Protein AF-A0A8T1CZY5-F1 (afdb_monomer_lite)

Organism: NCBI:txid29920

Structure (mmCIF, N/CA/C/O backbone):
data_AF-A0A8T1CZY5-F1
#
_entry.id   AF-A0A8T1CZY5-F1
#
loop_
_atom_site.group_PDB
_atom_site.id
_atom_site.type_symbol
_atom_site.label_atom_id
_atom_site.label_alt_id
_atom_site.label_comp_id
_atom_site.label_asym_id
_atom_site.label_entity_id
_atom_site.label_seq_id
_atom_site.pdbx_PDB_ins_code
_atom_site.Cartn_x
_atom_site.Cartn_y
_atom_site.Cartn_z
_atom_site.occupancy
_atom_site.B_iso_or_equiv
_atom_site.auth_seq_id
_atom_site.auth_comp_id
_atom_site.auth_asym_id
_atom_site.auth_atom_id
_atom_site.pdbx_PDB_model_num
ATOM 1 N N . MET A 1 1 ? 21.541 8.689 -16.439 1.00 77.00 1 MET A N 1
ATOM 2 C CA . MET A 1 1 ? 22.187 8.008 -15.287 1.00 77.00 1 MET A CA 1
ATOM 3 C C . MET A 1 1 ? 23.706 8.100 -15.335 1.00 77.00 1 MET A C 1
ATOM 5 O O . MET A 1 1 ? 24.264 8.625 -14.385 1.00 77.00 1 MET A O 1
ATOM 9 N N . ARG A 1 2 ? 24.378 7.666 -16.413 1.00 86.62 2 ARG A N 1
ATOM 10 C CA . ARG A 1 2 ? 25.854 7.666 -16.476 1.00 86.62 2 ARG A CA 1
ATOM 11 C C . ARG A 1 2 ? 26.479 9.068 -16.490 1.00 86.62 2 ARG A C 1
ATOM 13 O O . ARG A 1 2 ? 27.415 9.302 -15.740 1.00 86.62 2 ARG A O 1
ATOM 20 N N . GLU A 1 3 ? 25.909 10.009 -17.243 1.00 94.12 3 GLU A N 1
ATOM 21 C CA . GLU A 1 3 ? 26.371 11.414 -17.283 1.00 94.12 3 GLU A CA 1
ATOM 22 C C . GLU A 1 3 ? 26.305 12.096 -15.908 1.00 94.12 3 GLU A C 1
ATOM 24 O O . GLU A 1 3 ? 27.226 12.799 -15.510 1.00 94.12 3 GLU A O 1
ATOM 29 N N . ASN A 1 4 ? 25.263 11.787 -15.132 1.00 94.62 4 ASN A N 1
ATOM 30 C CA . ASN A 1 4 ? 25.062 12.315 -13.780 1.00 94.62 4 ASN A CA 1
ATOM 31 C C . ASN A 1 4 ? 25.687 11.435 -12.683 1.00 94.62 4 ASN A C 1
ATOM 33 O O . ASN A 1 4 ? 25.385 11.633 -11.510 1.00 94.62 4 ASN A O 1
ATOM 37 N N . LYS A 1 5 ? 26.507 10.432 -13.042 1.00 91.81 5 LYS A N 1
ATOM 38 C CA . LYS A 1 5 ? 27.141 9.485 -12.101 1.00 91.81 5 LYS A CA 1
ATOM 39 C C . LYS A 1 5 ? 26.148 8.812 -11.132 1.00 91.81 5 LYS A C 1
ATOM 41 O O . LYS A 1 5 ? 26.476 8.533 -9.983 1.00 91.81 5 LYS A O 1
ATOM 46 N N . LEU A 1 6 ? 24.927 8.545 -11.600 1.00 93.56 6 LEU A N 1
ATOM 47 C CA . LEU A 1 6 ? 23.911 7.787 -10.868 1.00 93.56 6 LEU A CA 1
ATOM 48 C C . LEU A 1 6 ? 24.077 6.294 -11.161 1.00 93.56 6 LEU A C 1
ATOM 50 O O . LEU A 1 6 ? 24.086 5.888 -12.327 1.00 93.56 6 LEU A O 1
ATOM 54 N N . TYR A 1 7 ? 24.145 5.488 -10.103 1.00 90.56 7 TYR A N 1
ATOM 55 C CA . TYR A 1 7 ? 24.291 4.035 -10.174 1.00 90.56 7 TYR A CA 1
ATOM 56 C C . TYR A 1 7 ? 23.058 3.349 -9.590 1.00 90.56 7 TYR A C 1
ATOM 58 O O . TYR A 1 7 ? 22.569 3.715 -8.521 1.00 90.56 7 TYR A O 1
ATOM 66 N N . ALA A 1 8 ? 22.551 2.346 -10.301 1.00 88.31 8 ALA A N 1
ATOM 67 C CA . ALA A 1 8 ? 21.440 1.531 -9.839 1.00 88.31 8 ALA A CA 1
ATOM 68 C C . ALA A 1 8 ? 21.924 0.505 -8.806 1.00 88.31 8 ALA A C 1
ATOM 70 O O . ALA A 1 8 ? 22.919 -0.185 -9.022 1.00 88.31 8 ALA A O 1
ATOM 71 N N . ASN A 1 9 ? 21.193 0.367 -7.701 1.00 89.31 9 ASN A N 1
ATOM 72 C CA . ASN A 1 9 ? 21.402 -0.738 -6.773 1.00 89.31 9 ASN A CA 1
ATOM 73 C C . ASN A 1 9 ? 20.686 -1.980 -7.316 1.00 89.31 9 ASN A C 1
ATOM 75 O O . ASN A 1 9 ? 19.468 -2.079 -7.186 1.00 89.31 9 ASN A O 1
ATOM 79 N N . LEU A 1 10 ? 21.436 -2.913 -7.906 1.00 85.81 10 LEU A N 1
ATOM 80 C CA . LEU A 1 10 ? 20.885 -4.114 -8.546 1.00 85.81 10 LEU A CA 1
ATOM 81 C C . LEU A 1 10 ? 20.019 -4.963 -7.603 1.00 85.81 10 LEU A C 1
ATOM 83 O O . LEU A 1 10 ? 19.031 -5.526 -8.055 1.00 85.81 10 LEU A O 1
ATOM 87 N N . ASN A 1 11 ? 20.300 -4.966 -6.295 1.00 87.81 11 ASN A N 1
ATOM 88 C CA . ASN A 1 11 ? 19.512 -5.719 -5.311 1.00 87.81 11 ASN A CA 1
ATOM 89 C C . ASN A 1 11 ? 18.089 -5.166 -5.126 1.00 87.81 11 ASN A C 1
ATOM 91 O O . ASN A 1 11 ? 17.246 -5.828 -4.534 1.00 87.81 11 ASN A O 1
ATOM 95 N N . LYS A 1 12 ? 17.821 -3.937 -5.585 1.00 85.06 12 LYS A N 1
ATOM 96 C CA . LYS A 1 12 ? 16.508 -3.280 -5.482 1.00 85.06 12 LYS A CA 1
ATOM 97 C C . LYS A 1 12 ? 15.713 -3.306 -6.790 1.00 85.06 12 LYS A C 1
ATOM 99 O O . LYS A 1 12 ? 14.596 -2.797 -6.813 1.00 85.06 12 LYS A O 1
ATOM 104 N N . PHE A 1 13 ? 16.275 -3.839 -7.875 1.00 86.06 13 PHE A N 1
ATOM 105 C CA . PHE A 1 13 ? 15.606 -3.876 -9.172 1.00 86.06 13 PHE A CA 1
ATOM 106 C C . PHE A 1 13 ? 14.945 -5.230 -9.416 1.00 86.06 13 PHE A C 1
ATOM 108 O O . PHE A 1 13 ? 15.571 -6.275 -9.281 1.00 86.06 13 PHE A O 1
ATOM 115 N N . ASN A 1 14 ? 13.691 -5.184 -9.862 1.00 83.81 14 ASN A N 1
ATOM 116 C CA . ASN A 1 14 ? 12.974 -6.327 -10.410 1.00 83.81 14 ASN A CA 1
ATOM 117 C C . ASN A 1 14 ? 12.793 -6.106 -11.914 1.00 83.81 14 ASN A C 1
ATOM 119 O O . ASN A 1 14 ? 12.198 -5.109 -12.325 1.00 83.81 14 ASN A O 1
ATOM 123 N N . PHE A 1 15 ? 13.307 -7.026 -12.728 1.00 85.75 15 PHE A N 1
ATOM 124 C CA . PHE A 1 15 ? 13.215 -6.968 -14.188 1.00 85.75 15 PHE A CA 1
ATOM 125 C C . PHE A 1 15 ? 12.277 -8.053 -14.710 1.00 85.75 15 PHE A C 1
ATOM 127 O O . PHE A 1 15 ? 12.296 -9.175 -14.213 1.00 85.75 15 PHE A O 1
ATOM 134 N N . CYS A 1 16 ? 11.480 -7.717 -15.730 1.00 87.19 16 CYS A N 1
ATOM 135 C CA . CYS A 1 16 ? 10.606 -8.653 -16.452 1.00 87.19 16 CYS A CA 1
ATOM 136 C C . CYS A 1 16 ? 9.681 -9.509 -15.562 1.00 87.19 16 CYS A C 1
ATOM 138 O O . CYS A 1 16 ? 9.263 -10.591 -15.969 1.00 87.19 16 CYS A O 1
ATOM 140 N N . ALA A 1 17 ? 9.347 -9.037 -14.358 1.00 89.94 17 ALA A N 1
ATOM 141 C CA . ALA A 1 17 ? 8.420 -9.727 -13.475 1.00 89.94 17 ALA A CA 1
ATOM 142 C C . ALA A 1 17 ? 6.967 -9.472 -13.921 1.00 89.94 17 ALA A C 1
ATOM 144 O O . ALA A 1 17 ? 6.650 -8.369 -14.375 1.00 89.94 17 ALA A O 1
ATOM 145 N N . PRO A 1 18 ? 6.061 -10.456 -13.772 1.00 91.81 18 PRO A N 1
ATOM 146 C CA . PRO A 1 18 ? 4.640 -10.282 -14.092 1.00 91.81 18 PRO A CA 1
ATOM 147 C C . PRO A 1 18 ? 3.958 -9.233 -13.200 1.00 91.81 18 PRO A C 1
ATOM 149 O O . PRO A 1 18 ? 2.911 -8.689 -13.559 1.00 91.81 18 PRO A O 1
ATOM 152 N N . GLU A 1 19 ? 4.559 -8.959 -12.045 1.00 93.31 19 GLU A N 1
ATOM 153 C CA . GLU A 1 19 ? 4.127 -7.966 -11.082 1.00 93.31 19 GLU A CA 1
ATOM 154 C C . GLU A 1 19 ? 5.345 -7.382 -10.356 1.00 93.31 19 GLU A C 1
ATOM 156 O O . GLU A 1 19 ? 6.295 -8.104 -10.053 1.00 93.31 19 GLU A O 1
ATOM 161 N N . ILE A 1 20 ? 5.335 -6.072 -10.102 1.00 93.25 20 ILE A N 1
ATOM 162 C CA . ILE A 1 20 ? 6.477 -5.344 -9.539 1.00 93.25 20 ILE A CA 1
ATOM 163 C C . ILE A 1 20 ? 6.011 -4.466 -8.367 1.00 93.25 20 ILE A C 1
ATOM 165 O O . ILE A 1 20 ? 5.016 -3.747 -8.513 1.00 93.25 20 ILE A O 1
ATOM 169 N N . PRO A 1 21 ? 6.724 -4.467 -7.223 1.00 91.62 21 PRO A N 1
ATOM 170 C CA . PRO A 1 21 ? 6.460 -3.536 -6.134 1.00 91.62 21 PRO A CA 1
ATOM 171 C C . PRO A 1 21 ? 6.907 -2.113 -6.504 1.00 91.62 21 PRO A C 1
ATOM 173 O O . PRO A 1 21 ? 8.058 -1.879 -6.873 1.00 91.62 21 PRO A O 1
ATOM 176 N N . VAL A 1 22 ? 6.004 -1.141 -6.375 1.00 89.44 22 VAL A N 1
ATOM 177 C CA . VAL A 1 22 ? 6.232 0.283 -6.661 1.00 89.44 22 VAL A CA 1
ATOM 178 C C . VAL A 1 22 ? 5.547 1.118 -5.585 1.00 89.44 22 VAL A C 1
ATOM 180 O O . VAL A 1 22 ? 4.352 0.976 -5.381 1.00 89.44 22 VAL A O 1
ATOM 183 N N . LEU A 1 23 ? 6.273 2.010 -4.901 1.00 84.94 23 LEU A N 1
ATOM 184 C CA . LEU A 1 23 ? 5.709 2.993 -3.952 1.00 84.94 23 LEU A CA 1
ATOM 185 C C . LEU A 1 23 ? 4.619 2.421 -3.017 1.00 84.94 23 LEU A C 1
ATOM 187 O O . LEU A 1 23 ? 3.538 2.991 -2.867 1.00 84.94 23 LEU A O 1
ATOM 191 N N . SER A 1 24 ? 4.918 1.281 -2.385 1.00 86.31 24 SER A N 1
ATOM 192 C CA . SER A 1 24 ? 3.997 0.560 -1.495 1.00 86.31 24 SER A CA 1
ATOM 193 C C . SER A 1 24 ? 2.725 0.021 -2.156 1.00 86.31 24 SER A C 1
ATOM 195 O O . SER A 1 24 ? 1.689 -0.049 -1.503 1.00 86.31 24 SER A O 1
ATOM 197 N N . CYS A 1 25 ? 2.755 -0.327 -3.432 1.00 92.81 25 CYS A N 1
ATOM 198 C CA . CYS A 1 25 ? 1.712 -1.094 -4.104 1.00 92.81 25 CYS A CA 1
ATOM 199 C C . CYS A 1 25 ? 2.362 -2.086 -5.067 1.00 92.81 25 CYS A C 1
ATOM 201 O O . CYS A 1 25 ? 3.565 -2.011 -5.319 1.00 92.81 25 CYS A O 1
ATOM 203 N N . TYR A 1 26 ? 1.578 -3.012 -5.602 1.00 93.81 26 TYR A N 1
ATOM 204 C CA . TYR A 1 26 ? 2.035 -3.927 -6.639 1.00 93.81 26 TYR A CA 1
ATOM 205 C C . TYR A 1 26 ? 1.353 -3.578 -7.956 1.00 93.81 26 TYR A C 1
ATOM 207 O O . TYR A 1 26 ? 0.132 -3.412 -8.012 1.00 93.81 26 TYR A O 1
ATOM 215 N N . VAL A 1 27 ? 2.155 -3.446 -9.010 1.00 93.12 27 VAL A N 1
ATOM 216 C CA . VAL A 1 27 ? 1.697 -3.105 -10.358 1.00 93.12 27 VAL A CA 1
ATOM 217 C C . VAL A 1 27 ? 1.875 -4.317 -11.257 1.00 93.12 27 VAL A C 1
ATOM 219 O O . VAL A 1 27 ? 2.971 -4.866 -11.354 1.00 93.12 27 VAL A O 1
ATOM 222 N N . SER A 1 28 ? 0.802 -4.714 -11.934 1.00 94.00 28 SER A N 1
ATOM 223 C CA . SER A 1 28 ? 0.788 -5.809 -12.905 1.00 94.00 28 SER A CA 1
ATOM 224 C C . SER A 1 28 ? 0.044 -5.397 -14.176 1.00 94.00 28 SER A C 1
ATOM 226 O O . SER A 1 28 ? -0.580 -4.336 -14.241 1.00 94.00 28 SER A O 1
ATOM 228 N N . LYS A 1 29 ? 0.023 -6.287 -15.174 1.00 92.88 29 LYS A N 1
ATOM 229 C CA . LYS A 1 29 ? -0.812 -6.125 -16.378 1.00 92.88 29 LYS A CA 1
ATOM 230 C C . LYS A 1 29 ? -2.310 -5.951 -16.073 1.00 92.88 29 LYS A C 1
ATOM 232 O O . LYS A 1 29 ? -3.032 -5.382 -16.880 1.00 92.88 29 LYS A O 1
ATOM 237 N N . ASN A 1 30 ? -2.773 -6.464 -14.930 1.00 91.06 30 ASN A N 1
ATOM 238 C CA . ASN A 1 30 ? -4.180 -6.441 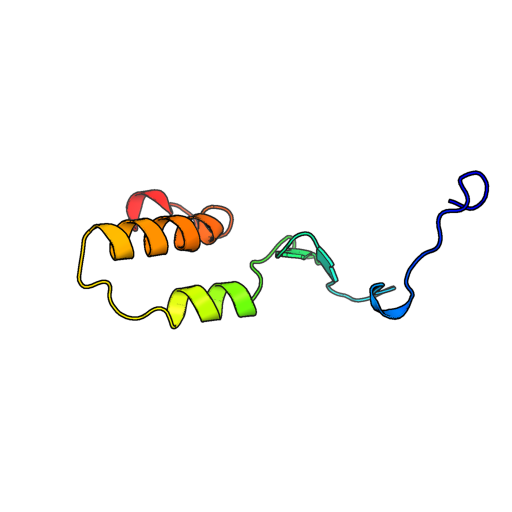-14.532 1.00 91.06 30 ASN A CA 1
ATOM 239 C C . ASN A 1 30 ? -4.542 -5.173 -13.737 1.00 91.06 30 ASN A C 1
ATOM 241 O O . ASN A 1 30 ? -5.694 -5.010 -13.343 1.00 91.06 30 ASN A O 1
ATOM 245 N N . GLY A 1 31 ? -3.572 -4.290 -13.482 1.00 91.06 31 GLY A N 1
ATOM 246 C CA . GLY A 1 31 ? -3.756 -3.056 -12.727 1.00 91.06 31 GLY A CA 1
ATOM 247 C C . GLY A 1 31 ? -2.899 -2.992 -11.467 1.00 91.06 31 GLY A C 1
ATOM 248 O O . GLY A 1 31 ? -1.873 -3.667 -11.343 1.00 91.06 31 GLY A O 1
ATOM 249 N N . VAL A 1 32 ? -3.327 -2.138 -10.537 1.00 93.44 32 VAL A N 1
ATOM 250 C CA . VAL A 1 32 ? -2.620 -1.843 -9.287 1.00 93.44 32 VAL A CA 1
ATOM 251 C C . VAL A 1 32 ? -3.367 -2.474 -8.121 1.00 93.44 32 VAL A C 1
ATOM 253 O O . VAL A 1 32 ? -4.571 -2.261 -7.971 1.00 93.44 32 VAL A O 1
ATOM 256 N N . ARG A 1 33 ? -2.653 -3.209 -7.269 1.00 93.38 33 ARG A N 1
ATOM 257 C CA . ARG A 1 33 ? -3.200 -3.777 -6.034 1.00 93.38 33 ARG A CA 1
ATOM 258 C C . ARG A 1 33 ? -2.428 -3.314 -4.805 1.00 93.38 33 ARG A C 1
ATOM 260 O O . ARG A 1 33 ? -1.254 -2.945 -4.885 1.00 93.38 33 ARG A O 1
ATOM 267 N N . ALA A 1 34 ? -3.100 -3.374 -3.660 1.00 94.12 34 ALA A N 1
ATOM 268 C CA . ALA A 1 34 ? -2.495 -3.096 -2.369 1.00 94.12 34 ALA A CA 1
ATOM 269 C C . ALA A 1 34 ? -1.350 -4.074 -2.058 1.00 94.12 34 ALA A C 1
ATOM 271 O O . ALA A 1 34 ? -1.352 -5.234 -2.485 1.00 94.12 34 ALA A O 1
ATOM 272 N N . ASP A 1 35 ? -0.385 -3.586 -1.288 1.00 94.06 35 ASP A N 1
ATOM 273 C CA . ASP A 1 35 ? 0.696 -4.389 -0.737 1.00 94.06 35 ASP A CA 1
ATOM 274 C C . ASP A 1 35 ? 0.137 -5.365 0.319 1.00 94.06 35 ASP A C 1
ATOM 276 O O . ASP A 1 35 ? -0.445 -4.898 1.305 1.00 94.06 35 ASP A O 1
ATOM 280 N N . PRO A 1 36 ? 0.281 -6.696 0.142 1.00 92.50 36 PRO A N 1
ATOM 281 C CA . PRO A 1 36 ? -0.238 -7.683 1.085 1.00 92.50 36 PRO A CA 1
ATOM 282 C C . PRO A 1 36 ? 0.312 -7.496 2.492 1.00 92.50 36 PRO A C 1
ATOM 284 O O . PRO A 1 36 ? -0.419 -7.715 3.454 1.00 92.50 36 PRO A O 1
ATOM 287 N N . GLU A 1 37 ? 1.567 -7.060 2.625 1.00 92.31 37 GLU A N 1
ATOM 288 C CA . GLU A 1 37 ? 2.178 -6.841 3.933 1.00 92.31 37 GLU A CA 1
ATOM 289 C C . GLU A 1 37 ? 1.499 -5.675 4.646 1.00 92.31 37 GLU A C 1
ATOM 291 O O . GLU A 1 37 ? 1.093 -5.814 5.798 1.00 92.31 37 GLU A O 1
ATOM 296 N N . LYS A 1 38 ? 1.256 -4.557 3.945 1.00 91.56 38 LYS A N 1
ATOM 297 C CA . LYS A 1 38 ? 0.517 -3.422 4.521 1.00 91.56 38 LYS A CA 1
ATOM 298 C C . LYS A 1 38 ? -0.914 -3.787 4.882 1.00 91.56 38 LYS A C 1
ATOM 300 O O . LYS A 1 38 ? -1.387 -3.387 5.943 1.00 91.56 38 LYS A O 1
ATOM 305 N N . VAL A 1 39 ? -1.598 -4.538 4.018 1.00 93.12 39 VAL A N 1
ATOM 306 C CA . VAL A 1 39 ? -2.954 -5.033 4.303 1.00 93.12 39 VAL A CA 1
ATOM 307 C C . VAL A 1 39 ? -2.934 -5.902 5.561 1.00 93.12 39 VAL A C 1
ATOM 309 O O . VAL A 1 39 ? -3.746 -5.692 6.458 1.00 93.12 39 VAL A O 1
ATOM 312 N N . SER A 1 40 ? -1.967 -6.816 5.669 1.00 93.88 40 SER A N 1
ATOM 313 C CA . SER A 1 40 ? -1.802 -7.679 6.838 1.00 93.88 40 SER A CA 1
ATOM 314 C C . SER A 1 40 ? -1.498 -6.883 8.106 1.00 93.88 40 SER A C 1
ATOM 316 O O . SER A 1 40 ? -2.030 -7.217 9.159 1.00 93.88 40 SER A O 1
ATOM 318 N N . SER A 1 41 ? -0.680 -5.830 8.035 1.00 92.81 41 SER A N 1
ATOM 319 C CA . SER A 1 41 ? -0.390 -4.973 9.192 1.00 92.81 41 SER A CA 1
ATOM 320 C C . SER A 1 41 ? -1.616 -4.191 9.667 1.00 92.81 41 SER A C 1
ATOM 322 O O . SER A 1 41 ? -1.818 -4.061 10.869 1.00 92.81 41 SER A O 1
ATOM 324 N N . ILE A 1 42 ? -2.448 -3.691 8.745 1.00 92.94 42 ILE A N 1
ATOM 325 C CA . ILE A 1 42 ? -3.704 -3.001 9.092 1.00 92.94 42 ILE A CA 1
ATOM 326 C C . ILE A 1 42 ? -4.696 -3.983 9.725 1.00 92.94 42 ILE A C 1
ATOM 328 O O . ILE A 1 42 ? -5.364 -3.634 10.696 1.00 92.94 42 ILE A O 1
ATOM 332 N N . TYR A 1 43 ? -4.773 -5.207 9.193 1.00 92.25 43 TYR A N 1
ATOM 333 C CA . TYR A 1 43 ? -5.645 -6.263 9.705 1.00 92.25 43 TYR A CA 1
ATOM 334 C C . TYR A 1 43 ? -5.211 -6.779 11.084 1.00 92.25 43 TYR A C 1
ATOM 336 O O . TYR A 1 43 ? -6.047 -6.999 11.951 1.00 92.25 43 TYR A O 1
ATOM 344 N N . ALA A 1 44 ? -3.906 -6.953 11.301 1.00 95.38 44 ALA A N 1
ATOM 345 C CA . ALA A 1 44 ? -3.349 -7.433 12.565 1.00 95.38 44 ALA A CA 1
ATOM 346 C C . ALA A 1 44 ? -3.298 -6.356 13.663 1.00 95.38 44 ALA A C 1
ATOM 348 O O . ALA A 1 44 ? -2.860 -6.644 14.778 1.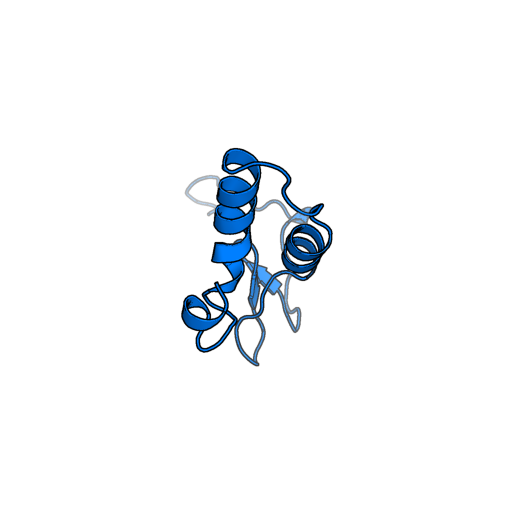00 95.38 44 ALA A O 1
ATOM 349 N N . TRP A 1 45 ? -3.702 -5.118 13.363 1.00 94.44 45 TRP A N 1
ATOM 350 C CA . TRP A 1 45 ? -3.705 -4.046 14.347 1.00 94.44 45 TRP A CA 1
ATOM 351 C C . TRP A 1 45 ? -4.684 -4.375 15.491 1.00 94.44 45 TRP A C 1
ATOM 353 O O . TRP A 1 45 ? -5.835 -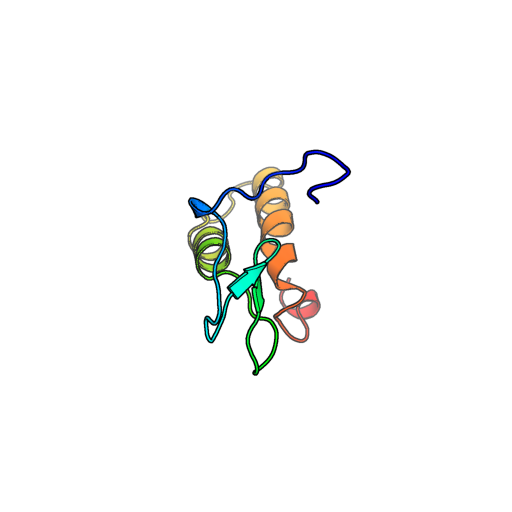4.730 15.225 1.00 94.44 45 TRP A O 1
ATOM 363 N N . PRO A 1 46 ? -4.262 -4.263 16.763 1.00 95.00 46 PRO A N 1
ATOM 364 C CA . PRO A 1 46 ? -5.119 -4.581 17.901 1.00 95.00 46 PRO A CA 1
ATOM 365 C C . PRO A 1 46 ? -6.312 -3.624 17.983 1.00 95.00 46 PRO A C 1
ATOM 367 O O . PRO A 1 46 ? -6.205 -2.456 17.618 1.00 95.00 46 PRO A O 1
ATOM 370 N N . THR A 1 47 ? -7.450 -4.091 18.502 1.00 94.94 47 THR A N 1
ATOM 371 C CA . THR A 1 47 ? -8.650 -3.254 18.645 1.00 94.94 47 THR A CA 1
ATOM 372 C C . THR A 1 47 ? -8.333 -1.987 19.454 1.00 94.94 47 THR A C 1
ATOM 374 O O . THR A 1 47 ? -7.987 -2.117 20.634 1.00 94.94 47 THR A O 1
ATOM 377 N N . PRO A 1 48 ? -8.459 -0.780 18.861 1.00 95.75 48 PRO A N 1
ATOM 378 C CA . PRO A 1 48 ? -8.131 0.469 19.540 1.00 95.75 48 PRO A CA 1
ATOM 379 C C .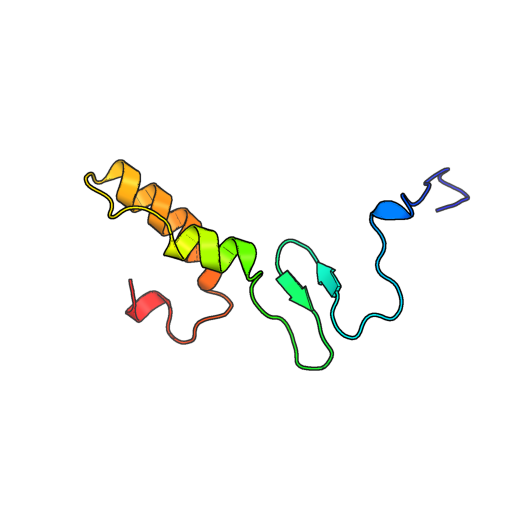 PRO A 1 48 ? -8.952 0.646 20.816 1.00 95.75 48 PRO A C 1
ATOM 381 O O . PRO A 1 48 ? -10.171 0.481 20.793 1.00 95.75 48 PRO A O 1
ATOM 384 N N . GLN A 1 49 ? -8.298 1.008 21.917 1.00 97.00 49 GLN A N 1
ATOM 385 C CA . GLN A 1 49 ? -8.948 1.195 23.221 1.00 97.00 49 GLN A CA 1
ATOM 386 C C . GLN A 1 49 ? -9.189 2.670 23.555 1.00 97.00 49 GLN A C 1
ATOM 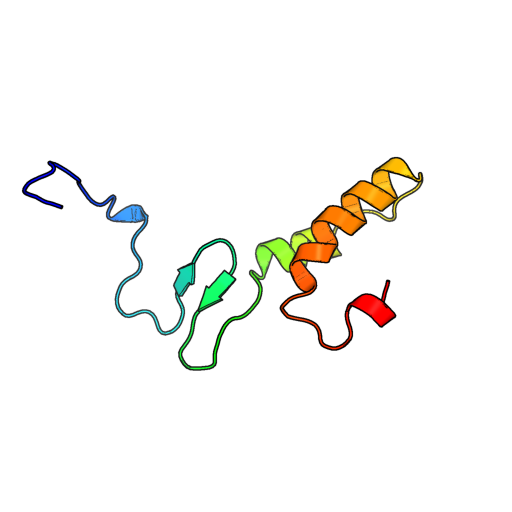388 O O . GLN A 1 49 ? -9.929 2.993 24.483 1.00 97.00 49 GLN A O 1
ATOM 393 N N . ASN A 1 50 ? -8.566 3.588 22.814 1.00 97.06 50 ASN A N 1
ATOM 394 C CA . ASN A 1 50 ? -8.700 5.021 23.041 1.00 97.06 50 ASN A CA 1
ATOM 395 C C . ASN A 1 50 ? -8.790 5.819 21.725 1.00 97.06 50 ASN A C 1
ATOM 397 O O . ASN A 1 50 ? -8.414 5.327 20.656 1.00 97.06 50 ASN A O 1
ATOM 401 N N . PRO A 1 51 ? -9.271 7.078 21.778 1.00 97.31 51 PRO A N 1
ATOM 402 C CA . PRO A 1 51 ? -9.434 7.902 20.581 1.00 97.31 51 PRO A CA 1
ATOM 403 C C . PRO A 1 51 ? -8.130 8.170 19.819 1.00 97.31 51 PRO A C 1
ATOM 405 O O . PRO A 1 51 ? -8.162 8.397 18.610 1.00 97.31 51 PRO A O 1
ATOM 408 N N . THR A 1 52 ? -6.984 8.167 20.502 1.00 97.25 52 THR A N 1
ATOM 409 C CA . THR A 1 52 ? -5.678 8.398 19.873 1.00 97.25 52 THR A CA 1
ATOM 410 C C . THR A 1 52 ? -5.280 7.209 19.004 1.00 97.25 52 THR A C 1
ATOM 412 O O . THR A 1 52 ? -4.959 7.397 17.832 1.00 97.25 52 THR A O 1
ATOM 415 N N . GLU A 1 53 ? -5.378 5.992 19.537 1.00 96.25 53 GLU A N 1
ATOM 416 C CA . GLU A 1 53 ? -5.144 4.746 18.800 1.00 96.25 53 GLU A CA 1
ATOM 417 C C . GLU A 1 53 ? -6.114 4.592 17.630 1.00 96.25 53 GLU A C 1
ATOM 419 O O . GLU A 1 53 ? -5.706 4.196 16.539 1.00 96.25 53 GLU A O 1
ATOM 424 N N . LEU A 1 54 ? -7.383 4.970 17.819 1.00 95.56 54 LEU A N 1
ATOM 425 C CA . LEU A 1 54 ? -8.371 4.929 16.744 1.00 95.56 54 LEU A CA 1
ATOM 426 C C . LEU A 1 54 ? -7.954 5.831 15.575 1.00 95.56 54 LEU A C 1
ATOM 428 O O . LEU A 1 54 ? -7.980 5.401 14.426 1.00 95.56 54 LEU A O 1
ATOM 432 N N . ARG A 1 55 ? -7.511 7.065 15.846 1.00 96.25 55 ARG A N 1
ATOM 433 C CA . ARG A 1 55 ? -7.026 7.982 14.797 1.00 96.25 55 ARG A CA 1
ATOM 434 C C . ARG A 1 55 ? -5.770 7.458 14.101 1.00 96.25 55 ARG A C 1
ATOM 436 O O . ARG A 1 55 ? -5.641 7.633 12.892 1.00 96.25 55 ARG A O 1
ATOM 443 N N . GLN A 1 56 ? -4.859 6.820 14.838 1.00 95.50 56 GLN A N 1
ATOM 444 C CA . GLN A 1 56 ? -3.667 6.190 14.260 1.00 95.50 56 GLN A CA 1
ATOM 445 C C . GLN A 1 56 ? -4.050 5.054 13.310 1.00 95.50 56 GLN A C 1
ATOM 447 O O . GLN A 1 56 ? -3.591 5.030 12.167 1.00 95.50 56 GLN A O 1
ATOM 452 N N . TRP A 1 57 ? -4.941 4.164 13.752 1.00 94.81 57 TRP A N 1
ATOM 453 C CA . TRP A 1 57 ? -5.451 3.083 12.920 1.00 94.81 57 TRP A CA 1
ATOM 454 C C . TRP A 1 57 ? -6.169 3.617 11.681 1.00 94.81 57 TRP A C 1
ATOM 456 O O . TRP A 1 57 ? -5.870 3.178 10.576 1.00 94.81 57 TRP A O 1
ATOM 466 N N . LEU A 1 58 ? -7.035 4.624 11.825 1.00 94.56 58 LEU A N 1
ATOM 467 C CA . LEU A 1 58 ? -7.722 5.265 10.699 1.00 94.56 58 LEU A CA 1
ATOM 468 C C . LEU A 1 58 ? -6.743 5.887 9.694 1.00 94.56 58 LEU A C 1
ATOM 470 O O . LEU A 1 58 ? -6.937 5.765 8.484 1.00 94.56 58 LEU A O 1
ATOM 474 N N . GLY A 1 59 ? -5.666 6.514 10.174 1.00 93.75 59 GLY A N 1
ATOM 475 C CA . GLY A 1 59 ? -4.603 7.048 9.322 1.00 93.75 59 GLY A CA 1
ATOM 476 C C . GLY A 1 59 ? -3.912 5.965 8.489 1.00 93.75 59 GLY A C 1
ATOM 477 O O . GLY A 1 59 ? -3.636 6.181 7.307 1.00 93.75 59 GLY A O 1
ATOM 478 N N . LEU A 1 60 ? -3.686 4.784 9.074 1.00 92.88 60 LEU A N 1
ATOM 479 C CA . LEU A 1 60 ? -3.148 3.619 8.369 1.00 92.88 60 LEU A CA 1
ATOM 480 C C . LEU A 1 60 ? -4.172 3.016 7.406 1.00 92.88 60 LEU A C 1
ATOM 482 O O . LEU A 1 60 ? -3.855 2.799 6.238 1.00 92.88 60 LEU A O 1
ATOM 486 N N . ALA A 1 61 ? -5.402 2.791 7.869 1.00 93.38 61 ALA A N 1
ATOM 487 C CA . ALA A 1 61 ? -6.496 2.222 7.090 1.00 93.38 61 ALA A CA 1
ATOM 488 C C . ALA A 1 61 ? -6.807 3.062 5.846 1.00 93.38 61 ALA A C 1
ATOM 490 O O . ALA A 1 61 ? -7.132 2.506 4.798 1.00 93.38 61 ALA A O 1
ATOM 491 N N . ASN A 1 62 ? -6.599 4.384 5.906 1.00 93.94 62 ASN A N 1
ATOM 492 C CA . ASN A 1 62 ? -6.780 5.277 4.764 1.00 93.94 62 ASN A CA 1
ATOM 493 C C . ASN A 1 62 ? -5.924 4.883 3.546 1.00 93.94 62 ASN A C 1
ATOM 495 O O . ASN A 1 62 ? -6.304 5.163 2.415 1.00 93.94 62 ASN A O 1
ATOM 499 N N . TYR A 1 63 ? -4.814 4.158 3.726 1.00 93.12 63 TYR A N 1
ATOM 500 C CA . TYR A 1 63 ? -4.072 3.552 2.613 1.00 93.12 63 TYR A CA 1
ATOM 501 C C . TYR A 1 63 ? -4.967 2.700 1.688 1.00 93.12 63 TYR A C 1
ATOM 503 O O . TYR A 1 63 ? -4.750 2.666 0.474 1.00 93.12 63 TYR A O 1
ATOM 511 N N . LEU A 1 64 ? -5.998 2.054 2.241 1.00 92.62 64 LEU A N 1
ATOM 512 C CA . LEU A 1 64 ? -6.919 1.182 1.516 1.00 92.62 64 LEU A CA 1
ATOM 513 C C . LEU A 1 64 ? -7.958 1.939 0.678 1.00 92.62 64 LEU A C 1
ATOM 515 O O . LEU A 1 64 ? -8.583 1.326 -0.188 1.00 92.62 64 LEU A O 1
ATOM 519 N N . HIS A 1 65 ? -8.100 3.262 0.839 1.00 92.62 65 HIS A N 1
ATOM 520 C CA . HIS A 1 65 ? -9.124 4.048 0.139 1.00 92.62 65 HIS A CA 1
ATOM 521 C C . HIS A 1 65 ? -9.053 3.914 -1.392 1.00 92.62 65 HIS A C 1
ATOM 523 O O . HIS A 1 65 ? -10.052 4.094 -2.084 1.00 92.62 65 HIS A O 1
ATOM 529 N N . LYS A 1 66 ? -7.859 3.645 -1.940 1.00 90.12 66 LYS A N 1
ATOM 530 C CA . LYS A 1 66 ? -7.613 3.519 -3.389 1.00 90.12 66 LYS A CA 1
ATOM 531 C C . LYS A 1 66 ? -8.024 2.159 -3.945 1.00 90.12 66 LYS A C 1
ATOM 533 O O . LYS A 1 66 ? -8.192 2.028 -5.152 1.00 90.12 66 LYS A O 1
ATOM 538 N N . TYR A 1 67 ? -8.150 1.159 -3.078 1.00 90.06 67 TYR A N 1
ATOM 539 C CA . TYR A 1 67 ? -8.341 -0.241 -3.454 1.00 90.06 67 TYR A CA 1
ATOM 540 C C . TYR A 1 67 ? -9.732 -0.765 -3.078 1.00 90.06 67 TYR A C 1
ATOM 542 O O . TYR A 1 67 ? -10.143 -1.813 -3.568 1.00 90.06 67 TYR A O 1
ATOM 550 N N . THR A 1 68 ? -10.475 -0.017 -2.258 1.00 90.25 68 THR A N 1
ATOM 551 C CA . THR A 1 68 ? -11.813 -0.383 -1.787 1.00 90.25 68 THR A CA 1
ATOM 552 C C . THR A 1 68 ? -12.860 0.570 -2.355 1.00 90.25 68 THR A C 1
ATOM 554 O O . THR A 1 68 ? -12.829 1.776 -2.107 1.00 90.25 68 THR A O 1
ATOM 557 N N . LYS A 1 69 ? -13.830 0.035 -3.106 1.00 91.81 69 LYS A N 1
ATOM 558 C CA . LYS A 1 69 ? -14.995 0.818 -3.546 1.00 91.81 69 LYS A CA 1
ATOM 559 C C . LYS A 1 69 ? -15.826 1.236 -2.334 1.00 91.81 69 LYS A C 1
ATOM 561 O O . LYS A 1 69 ? -16.055 0.426 -1.444 1.00 91.81 69 LYS A O 1
ATOM 566 N N . ASN A 1 70 ? -16.306 2.478 -2.338 1.00 91.31 70 ASN A N 1
ATOM 567 C CA . ASN A 1 70 ? -17.126 3.050 -1.263 1.00 91.31 70 ASN A CA 1
ATOM 568 C C . ASN A 1 70 ? -16.457 3.000 0.122 1.00 91.31 70 ASN A C 1
ATOM 570 O O . ASN A 1 70 ? -17.142 2.842 1.128 1.00 91.31 70 ASN A O 1
ATOM 574 N N . TYR A 1 71 ? -15.130 3.168 0.177 1.00 91.62 71 TYR A N 1
ATOM 575 C CA . TYR A 1 71 ? -14.359 3.169 1.426 1.00 91.62 71 TYR A CA 1
ATOM 576 C C . TYR A 1 71 ? -14.957 4.101 2.491 1.00 91.62 71 TYR A C 1
ATOM 578 O O . TYR A 1 71 ? -15.118 3.691 3.631 1.00 91.62 71 TYR A O 1
ATOM 586 N N . SER A 1 72 ? -15.392 5.306 2.110 1.00 88.19 72 SER A N 1
ATOM 587 C CA . SER A 1 72 ? -16.002 6.277 3.030 1.00 88.19 72 SER A CA 1
ATOM 588 C C . SER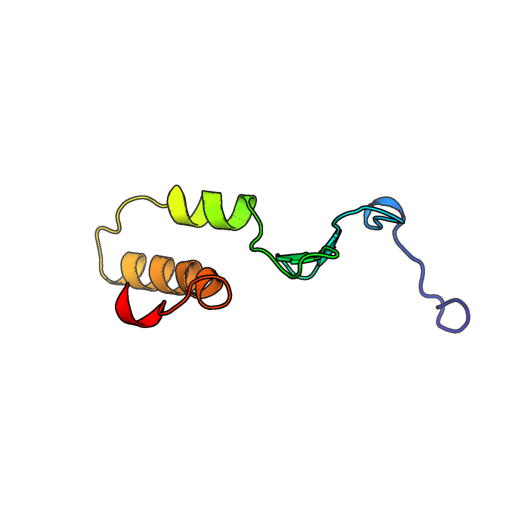 A 1 72 ? -17.298 5.813 3.701 1.00 88.19 72 SER A C 1
ATOM 590 O O . SER A 1 72 ? -17.689 6.413 4.687 1.00 88.19 72 SER A O 1
ATOM 592 N N . GLY A 1 73 ? -17.993 4.806 3.161 1.00 90.06 73 GLY A N 1
ATOM 593 C CA . GLY A 1 73 ? -19.189 4.232 3.785 1.00 90.06 73 GLY A CA 1
ATOM 594 C C . GLY A 1 73 ? -18.894 3.069 4.737 1.00 90.06 73 GLY A C 1
ATOM 595 O O . GLY A 1 73 ? -19.820 2.552 5.352 1.00 90.06 73 GLY A O 1
ATOM 596 N N . LEU A 1 74 ? -17.636 2.625 4.818 1.00 84.44 74 LEU A N 1
ATOM 597 C CA . LEU A 1 74 ? -17.191 1.520 5.674 1.00 84.44 74 LEU A CA 1
ATOM 598 C C . LEU A 1 74 ? -16.554 1.996 6.988 1.00 84.44 74 LEU A C 1
ATOM 600 O O . LEU A 1 74 ? -16.220 1.163 7.828 1.00 84.44 74 LEU A O 1
ATOM 604 N N . ILE A 1 75 ? -16.341 3.303 7.132 1.00 78.25 75 ILE A N 1
ATOM 605 C CA . ILE A 1 75 ? -15.627 3.955 8.238 1.00 78.25 75 ILE A CA 1
ATOM 606 C C . ILE A 1 75 ? -16.592 4.928 8.899 1.00 78.25 75 ILE A C 1
ATOM 608 O O . ILE A 1 75 ? -16.572 5.008 10.144 1.00 78.25 75 ILE A O 1
#

Radius of gyration: 17.27 Å; chains: 1; bounding box: 46×23×40 Å

Sequence (75 aa):
MRENKLYANLNKFNFCAPEIPVLSCYVSKNGVRADPEKVSSIYAWPTPQNPTELRQWLGLANYLHKYTKNYSGLI

Secondary structure (DSSP, 8-state):
-TTTT----GGG---S-SEEEETTEEEETTEEEE-HHHHHHHHTSPPP-SHHHHHHHHHHHGGGGGTSTTGGG--

pLDDT: mean 91.58, std 3.99, range [77.0, 97.31]

InterPro domains:
  IPR043128 Reverse transcriptase/Diguanylate cyclase domain [G3DSA:3.30.70.270] (36-75)
  IPR043502 DNA/RNA polymerase superfamily [SSF56672] (2-73)

Foldseek 3Di:
DVVVPDDDDPVQDDPPDQWDDDPQWIQHPVGIGGRVVLVVVLVPQPDDPDPVSVVVSVVSCVSCVVVDPPSVVVD